Protein AF-A0A8S8Z6J4-F1 (afdb_monomer_lite)

Radius of gyration: 14.31 Å; chains: 1; bounding box: 38×17×34 Å

Sequence (48 aa):
MVLLIGGSTGRDGVGGSQFASDALEGEDRSAVQIPDPFIEKLIIEANF

pLDDT: mean 92.39, std 6.23, range [61.12, 97.56]

Secondary structure (DSSP, 8-state):
-----SSPP-STTTTHHHHTTS---S--GGGS----HHHHHHHHHHT-

Foldseek 3Di:
DDDDDFDDDDQALDCLVVCVVDDVDDDDRRNHDDDDVVRVVVVVVVVD

Structure (mmCIF, N/CA/C/O backbone):
data_AF-A0A8S8Z6J4-F1
#
_entry.id   AF-A0A8S8Z6J4-F1
#
loop_
_atom_site.group_PDB
_atom_site.id
_atom_site.type_symbol
_atom_site.label_atom_id
_atom_site.label_alt_id
_atom_site.label_comp_id
_atom_site.label_asym_id
_atom_site.label_entity_id
_atom_site.label_seq_id
_atom_site.pdbx_PDB_ins_code
_atom_site.Cartn_x
_atom_site.Cartn_y
_atom_site.Cartn_z
_atom_site.occupancy
_atom_site.B_iso_or_equiv
_atom_site.auth_seq_id
_atom_site.auth_comp_id
_atom_site.auth_asym_id
_atom_site.auth_atom_id
_atom_site.pdbx_PDB_model_num
ATOM 1 N N . MET A 1 1 ? -21.669 -7.873 1.289 1.00 87.06 1 MET A N 1
ATOM 2 C CA . MET A 1 1 ? -21.177 -6.479 1.336 1.00 87.06 1 MET A CA 1
ATOM 3 C C . MET A 1 1 ? -19.710 -6.531 1.716 1.00 87.06 1 MET A C 1
ATOM 5 O O . MET A 1 1 ? -19.378 -7.331 2.580 1.00 87.06 1 MET A O 1
ATOM 9 N N . VAL A 1 2 ? -18.857 -5.747 1.060 1.00 94.31 2 VAL A N 1
ATOM 10 C CA . VAL A 1 2 ? -17.423 -5.638 1.372 1.00 94.31 2 VAL A CA 1
ATOM 11 C C . VAL A 1 2 ? -17.122 -4.162 1.592 1.00 94.31 2 VAL A C 1
ATOM 13 O O . VAL A 1 2 ? -17.610 -3.331 0.827 1.00 94.31 2 VAL A O 1
ATOM 16 N N . LEU A 1 3 ? -16.363 -3.847 2.639 1.00 93.81 3 LEU A N 1
ATOM 17 C CA . LEU A 1 3 ? -15.935 -2.492 2.965 1.00 93.81 3 LEU A CA 1
ATOM 18 C C . LEU A 1 3 ? -14.408 -2.434 2.911 1.00 93.81 3 LEU A C 1
ATOM 20 O O . LEU A 1 3 ? -13.740 -3.283 3.497 1.00 93.81 3 LEU A O 1
ATOM 24 N N . LEU A 1 4 ? -13.876 -1.440 2.204 1.00 95.00 4 LEU A N 1
ATOM 25 C CA . LEU A 1 4 ? -12.449 -1.137 2.184 1.00 95.00 4 LEU A CA 1
ATOM 26 C C . LEU A 1 4 ? -12.190 -0.025 3.206 1.00 95.00 4 LEU A C 1
ATOM 28 O O . LEU A 1 4 ? -12.786 1.046 3.101 1.00 95.00 4 LEU A O 1
ATOM 32 N N . ILE A 1 5 ? -11.346 -0.294 4.201 1.00 93.81 5 ILE A N 1
ATOM 33 C CA . ILE A 1 5 ? -11.013 0.643 5.282 1.00 93.81 5 ILE A CA 1
ATOM 34 C C . ILE A 1 5 ? -9.493 0.754 5.357 1.00 93.81 5 ILE A C 1
ATOM 36 O O . ILE A 1 5 ? -8.799 -0.259 5.327 1.00 93.81 5 ILE A O 1
ATOM 40 N N . GLY A 1 6 ? -8.986 1.981 5.429 1.00 94.12 6 GLY A N 1
ATOM 41 C CA . GLY A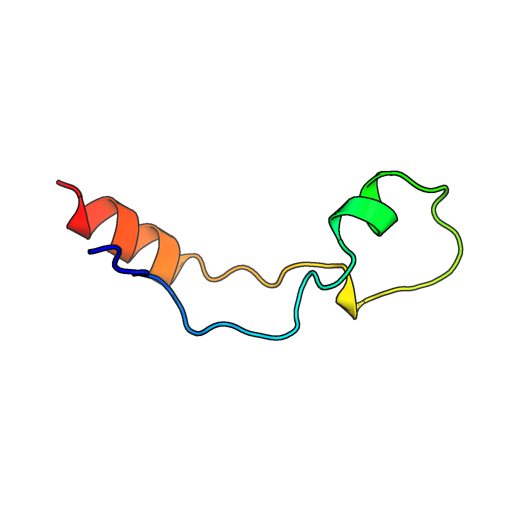 1 6 ? -7.561 2.282 5.357 1.00 94.12 6 GLY A CA 1
ATOM 42 C C . GLY A 1 6 ? -7.324 3.716 4.896 1.00 94.12 6 GLY A C 1
ATOM 43 O O . GLY A 1 6 ? -8.210 4.566 5.001 1.00 94.12 6 GLY A O 1
ATOM 44 N N . GLY A 1 7 ? -6.128 3.968 4.367 1.00 95.12 7 GLY A N 1
ATOM 45 C CA . GLY A 1 7 ? -5.784 5.234 3.719 1.00 95.12 7 GLY A CA 1
ATOM 46 C C . GLY A 1 7 ? -6.497 5.420 2.375 1.00 95.12 7 GLY A C 1
ATOM 47 O O . GLY A 1 7 ? -7.084 4.489 1.819 1.00 95.12 7 GLY A O 1
ATOM 48 N N . SER A 1 8 ? -6.436 6.636 1.830 1.00 95.25 8 SER A N 1
ATOM 49 C CA . SER A 1 8 ? -6.928 6.928 0.479 1.00 95.25 8 SER A CA 1
ATOM 50 C C . SER A 1 8 ? -6.091 6.209 -0.581 1.00 95.25 8 SER A C 1
ATOM 52 O O . SER A 1 8 ? -4.865 6.218 -0.501 1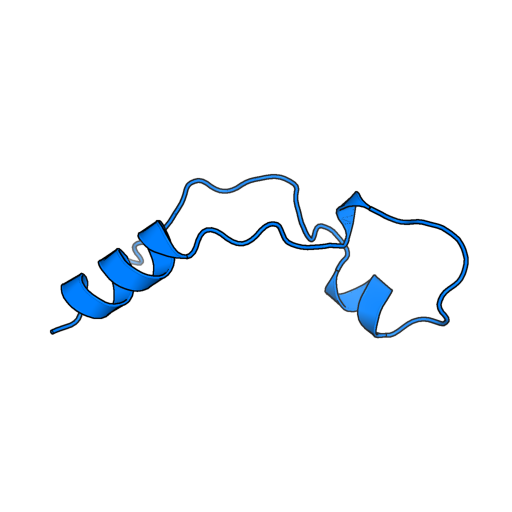.00 95.25 8 SER A O 1
ATOM 54 N N . THR A 1 9 ? -6.725 5.653 -1.613 1.00 95.62 9 THR A N 1
ATOM 55 C CA . THR A 1 9 ? -6.006 4.986 -2.708 1.00 95.62 9 THR A CA 1
ATOM 56 C C . THR A 1 9 ? -5.237 5.990 -3.574 1.00 95.62 9 THR A C 1
ATOM 58 O O . THR A 1 9 ? -5.829 6.918 -4.128 1.00 95.62 9 THR A O 1
ATOM 61 N N . GLY A 1 10 ? -3.923 5.785 -3.696 1.00 93.25 10 GLY A N 1
ATOM 62 C CA . GLY A 1 10 ? -3.008 6.571 -4.523 1.00 93.25 10 GLY A CA 1
ATOM 63 C C . GLY A 1 10 ? -2.670 5.924 -5.871 1.00 93.25 10 GLY A C 1
ATOM 64 O O . GLY A 1 10 ? -3.363 5.028 -6.353 1.00 93.25 10 GLY A O 1
ATOM 65 N N . ARG A 1 11 ? -1.595 6.418 -6.500 1.00 94.50 11 ARG A N 1
ATOM 66 C CA . ARG A 1 11 ? -0.998 5.859 -7.734 1.00 94.50 11 ARG A CA 1
ATOM 67 C C . ARG A 1 11 ? 0.360 5.193 -7.490 1.00 94.50 11 ARG A C 1
ATOM 69 O O . ARG A 1 11 ? 1.019 4.798 -8.445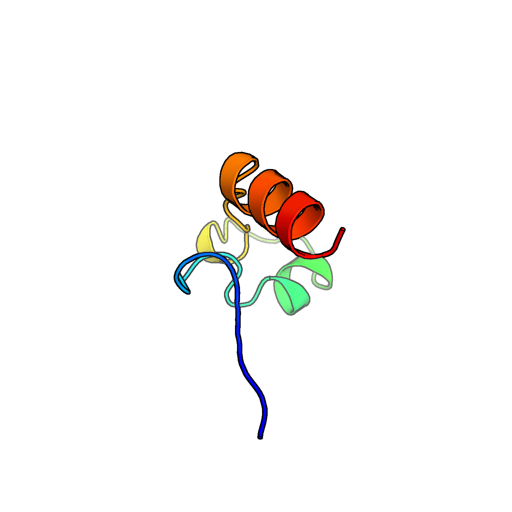 1.00 94.50 11 ARG A O 1
ATOM 76 N N . ASP A 1 12 ? 0.806 5.143 -6.247 1.00 95.81 12 ASP A N 1
ATOM 77 C CA . ASP A 1 12 ? 2.046 4.495 -5.852 1.00 95.81 12 ASP A CA 1
ATOM 78 C C . ASP A 1 12 ? 1.914 2.965 -5.905 1.00 95.81 12 ASP A C 1
ATOM 80 O O . ASP A 1 12 ? 0.822 2.400 -5.826 1.00 95.81 12 ASP A O 1
ATOM 84 N N . GLY A 1 13 ? 3.041 2.294 -6.128 1.00 94.94 13 GLY A N 1
ATOM 85 C CA . GLY A 1 13 ? 3.157 0.857 -6.384 1.00 94.94 13 GLY A CA 1
ATOM 86 C C . GLY A 1 13 ? 2.377 0.292 -7.572 1.00 94.94 13 GLY A C 1
ATOM 87 O O . GLY A 1 13 ? 2.205 -0.928 -7.650 1.00 94.94 13 GLY A O 1
ATOM 88 N N . VAL A 1 14 ? 1.917 1.124 -8.511 1.00 95.56 14 VAL A N 1
ATOM 89 C CA . VAL A 1 14 ? 1.347 0.636 -9.776 1.00 95.56 14 VAL A CA 1
ATOM 90 C C . VAL A 1 14 ? 2.438 -0.114 -10.541 1.00 95.56 14 VAL A C 1
ATOM 92 O O . VAL A 1 14 ? 3.523 0.410 -10.748 1.00 95.56 14 VAL A O 1
ATOM 95 N N . GLY A 1 15 ? 2.172 -1.365 -10.927 1.00 93.56 15 GLY A N 1
ATOM 96 C CA . GLY A 1 15 ? 3.180 -2.228 -11.560 1.00 93.56 15 GLY A CA 1
ATOM 97 C C . GLY A 1 15 ? 4.219 -2.816 -10.593 1.00 93.56 15 GLY A C 1
ATOM 98 O O . GLY A 1 15 ? 5.081 -3.576 -11.027 1.00 93.56 15 GLY A O 1
ATOM 99 N N . GLY A 1 16 ? 4.113 -2.551 -9.284 1.00 94.88 16 GLY A N 1
ATOM 100 C CA . GLY A 1 16 ? 5.087 -2.982 -8.274 1.00 94.88 16 GLY A CA 1
ATOM 101 C C . GLY A 1 16 ? 5.338 -4.493 -8.223 1.00 94.88 16 GLY A C 1
ATOM 102 O O . GLY A 1 16 ? 6.466 -4.920 -7.992 1.00 94.88 16 GLY A O 1
ATOM 103 N N . SER A 1 17 ? 4.323 -5.320 -8.495 1.00 94.56 17 SER A N 1
ATOM 104 C CA . SER A 1 17 ? 4.488 -6.781 -8.547 1.00 94.56 17 SER A CA 1
ATOM 105 C C . SER A 1 17 ? 5.353 -7.243 -9.722 1.00 94.56 17 SER A C 1
ATOM 107 O O . SER A 1 17 ? 6.152 -8.165 -9.565 1.00 94.56 17 SER A O 1
ATOM 109 N N . GLN A 1 18 ? 5.213 -6.601 -10.884 1.00 93.31 18 GLN A N 1
ATOM 110 C CA . GLN A 1 18 ? 6.031 -6.884 -12.061 1.00 93.31 18 GLN A CA 1
ATOM 111 C C . GLN A 1 18 ? 7.453 -6.351 -11.863 1.00 93.31 18 GLN A C 1
ATOM 113 O O . GLN A 1 18 ? 8.411 -7.095 -12.042 1.00 93.31 18 GLN A O 1
ATOM 118 N N . PHE A 1 19 ? 7.581 -5.119 -11.364 1.00 92.88 19 PHE A N 1
ATOM 119 C CA . PHE A 1 19 ? 8.867 -4.514 -11.015 1.00 92.88 19 PHE A CA 1
ATOM 120 C C . PHE A 1 19 ? 9.685 -5.363 -10.026 1.00 92.88 19 PHE A C 1
ATOM 122 O O . PHE A 1 19 ? 10.893 -5.494 -10.180 1.00 92.88 19 PHE A O 1
ATOM 129 N N . ALA A 1 20 ? 9.040 -5.985 -9.034 1.00 93.75 20 ALA A N 1
ATOM 130 C CA . ALA A 1 20 ? 9.711 -6.868 -8.075 1.00 93.75 20 ALA A CA 1
ATOM 131 C C . ALA A 1 20 ? 10.124 -8.239 -8.652 1.00 93.75 20 ALA A C 1
ATOM 133 O O . ALA A 1 20 ? 10.852 -8.979 -7.990 1.00 93.75 20 ALA A O 1
ATOM 134 N N . SER A 1 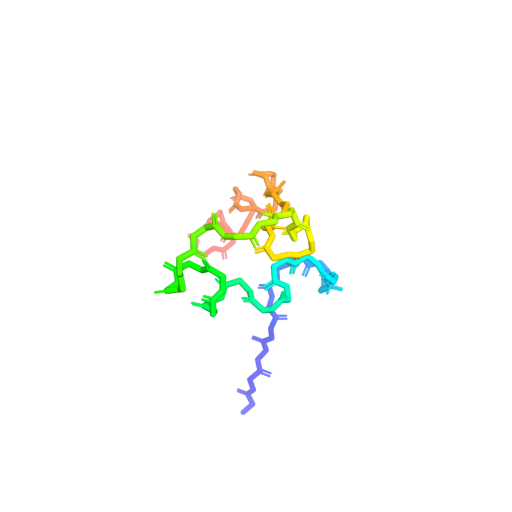21 ? 9.628 -8.596 -9.839 1.00 93.38 21 SER A N 1
ATOM 135 C CA . SER A 1 21 ? 9.833 -9.911 -10.460 1.00 93.38 21 SER A CA 1
ATOM 136 C C . SER A 1 21 ? 10.799 -9.873 -11.646 1.00 93.38 21 SER A C 1
ATOM 138 O O . SER A 1 21 ? 11.454 -10.877 -11.926 1.00 93.38 21 SER A O 1
ATOM 140 N N . ASP A 1 22 ? 10.878 -8.739 -12.339 1.00 91.50 22 ASP A N 1
ATOM 141 C CA . ASP A 1 22 ? 11.746 -8.552 -13.498 1.00 91.50 22 ASP A CA 1
ATOM 142 C C . ASP A 1 22 ? 13.181 -8.186 -13.079 1.00 91.50 22 ASP A C 1
ATOM 144 O O . ASP A 1 22 ? 13.480 -7.879 -11.920 1.00 91.50 22 ASP A O 1
ATOM 148 N N . ALA A 1 23 ? 14.108 -8.232 -14.038 1.00 90.19 23 ALA A N 1
ATOM 149 C CA . ALA A 1 23 ? 15.439 -7.683 -13.821 1.00 90.19 23 ALA A CA 1
ATOM 150 C C . ALA A 1 23 ? 15.332 -6.173 -13.553 1.00 90.19 23 ALA A C 1
ATOM 152 O O . ALA A 1 23 ? 14.554 -5.473 -14.199 1.00 90.19 23 ALA A O 1
ATOM 153 N N . LEU A 1 24 ? 16.125 -5.668 -12.604 1.00 86.44 24 LEU A N 1
ATOM 154 C CA . LEU A 1 24 ? 16.152 -4.245 -12.261 1.00 86.44 24 LEU A CA 1
ATOM 155 C C . LEU A 1 24 ? 16.810 -3.438 -13.392 1.00 86.44 24 LEU A C 1
ATOM 157 O O . LEU A 1 24 ? 18.007 -3.150 -13.359 1.00 86.44 24 LEU A O 1
ATOM 161 N N . GLU A 1 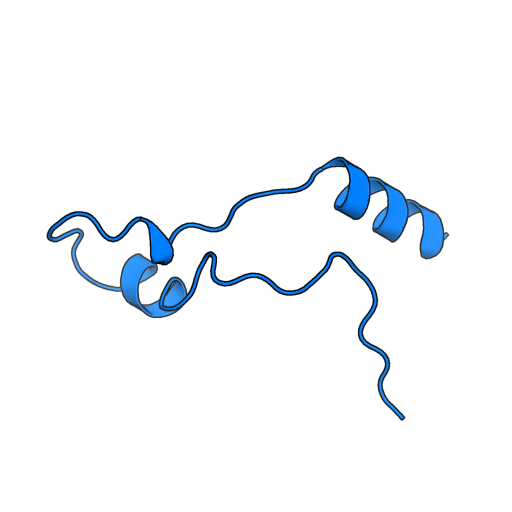25 ? 16.012 -3.092 -14.398 1.00 85.12 25 GLU A N 1
ATOM 162 C CA . GLU A 1 25 ? 16.399 -2.305 -15.564 1.00 85.12 25 GLU A CA 1
ATOM 163 C C . GLU A 1 25 ? 15.673 -0.952 -15.551 1.00 85.12 25 GLU A C 1
ATOM 165 O O . GLU A 1 25 ? 14.451 -0.874 -15.651 1.00 85.12 25 GLU A O 1
ATOM 170 N N . GLY A 1 26 ? 16.435 0.140 -15.443 1.00 82.75 26 GLY A N 1
ATOM 171 C CA . GLY A 1 26 ? 15.886 1.500 -15.399 1.00 82.75 26 GLY A CA 1
ATOM 172 C C . GLY A 1 26 ? 15.296 1.911 -14.041 1.00 82.75 26 GLY A C 1
ATOM 173 O O . GLY A 1 26 ? 15.335 1.169 -13.063 1.00 82.75 26 GLY A O 1
ATOM 174 N N . GLU A 1 27 ? 14.786 3.145 -13.970 1.00 84.62 27 GLU A N 1
ATOM 175 C CA . GLU A 1 27 ? 14.082 3.666 -12.791 1.00 84.62 27 GLU A CA 1
ATOM 176 C C . GLU A 1 27 ? 12.570 3.685 -13.046 1.00 84.62 27 GLU A C 1
ATOM 178 O O . GLU A 1 27 ? 12.099 4.456 -13.883 1.00 84.62 27 GLU A O 1
ATOM 183 N N . ASP A 1 28 ? 11.802 2.918 -12.269 1.00 87.38 28 ASP A N 1
ATOM 184 C CA . ASP A 1 28 ? 10.343 3.049 -12.190 1.00 87.38 28 ASP A CA 1
ATOM 185 C C . ASP A 1 28 ? 9.922 3.431 -10.768 1.00 87.38 28 ASP A C 1
ATOM 187 O O . ASP A 1 28 ? 9.624 2.603 -9.909 1.00 87.38 28 ASP A O 1
ATOM 191 N N . ARG A 1 29 ? 9.907 4.738 -10.504 1.00 88.69 29 ARG A N 1
ATOM 192 C CA . ARG A 1 29 ? 9.533 5.272 -9.186 1.00 88.69 29 ARG A CA 1
ATOM 193 C C . ARG A 1 29 ? 8.059 5.057 -8.855 1.00 88.69 29 ARG A C 1
ATOM 195 O O . ARG A 1 29 ? 7.703 5.114 -7.684 1.00 88.69 29 ARG A O 1
ATOM 202 N N . SER A 1 30 ? 7.209 4.842 -9.859 1.00 91.62 30 SER A N 1
ATOM 203 C CA . SER A 1 30 ? 5.778 4.622 -9.642 1.00 91.62 30 SER A CA 1
ATOM 204 C C . SER A 1 30 ? 5.488 3.231 -9.082 1.00 91.62 30 SER A C 1
ATOM 206 O O . SER A 1 30 ? 4.518 3.067 -8.349 1.00 91.62 30 SER A O 1
ATOM 208 N N . ALA A 1 31 ? 6.375 2.268 -9.343 1.00 94.50 31 ALA A N 1
ATOM 209 C CA . ALA A 1 31 ? 6.299 0.903 -8.837 1.00 94.50 31 ALA A CA 1
ATOM 210 C C . ALA A 1 31 ? 6.627 0.772 -7.337 1.00 94.50 31 ALA A C 1
ATOM 212 O O . ALA A 1 31 ? 6.365 -0.272 -6.735 1.00 94.50 31 ALA A O 1
ATOM 213 N N . VAL A 1 32 ? 7.156 1.826 -6.709 1.00 94.62 32 VAL A N 1
ATOM 214 C CA . VAL A 1 32 ? 7.481 1.849 -5.279 1.00 94.62 32 VAL A CA 1
ATOM 215 C C . VAL A 1 32 ? 6.305 2.420 -4.483 1.00 94.62 32 VAL A C 1
ATOM 217 O O . VAL A 1 32 ? 5.784 3.485 -4.803 1.00 94.62 32 VAL A O 1
ATOM 220 N N . GLN A 1 33 ? 5.883 1.697 -3.444 1.00 95.94 33 GLN A N 1
ATOM 221 C CA . GLN A 1 33 ? 4.825 2.111 -2.513 1.00 95.94 33 GLN A CA 1
ATOM 222 C C . GLN A 1 33 ? 5.307 3.213 -1.562 1.00 95.94 33 GLN A C 1
ATOM 224 O O . GLN A 1 33 ? 6.460 3.200 -1.121 1.00 95.94 33 GLN A O 1
ATOM 229 N N . ILE A 1 34 ? 4.411 4.133 -1.204 1.00 96.12 34 ILE A N 1
ATOM 230 C CA . ILE A 1 34 ? 4.682 5.194 -0.231 1.00 96.12 34 ILE A CA 1
ATOM 231 C C . ILE A 1 34 ? 3.991 4.827 1.091 1.00 96.12 34 ILE A C 1
ATOM 233 O O . ILE A 1 34 ? 2.763 4.807 1.148 1.00 96.12 34 ILE A O 1
ATOM 237 N N . PRO A 1 35 ? 4.742 4.540 2.171 1.00 96.00 35 PRO A N 1
ATOM 238 C CA . PRO A 1 35 ? 4.140 4.099 3.424 1.00 96.00 35 PRO A CA 1
ATOM 239 C C . PRO A 1 35 ? 3.497 5.256 4.206 1.00 96.00 35 PRO A C 1
ATOM 241 O O . PRO A 1 35 ? 4.034 6.365 4.244 1.00 96.00 35 PRO A O 1
ATOM 244 N N . ASP A 1 36 ? 2.406 4.957 4.919 1.00 97.38 36 ASP A N 1
ATOM 245 C CA . ASP A 1 36 ? 1.827 5.812 5.965 1.00 97.38 36 ASP A CA 1
ATOM 246 C C . ASP A 1 36 ? 1.733 5.028 7.293 1.00 97.38 36 ASP A C 1
ATOM 248 O O . ASP A 1 36 ? 0.764 4.292 7.521 1.00 97.38 36 ASP A O 1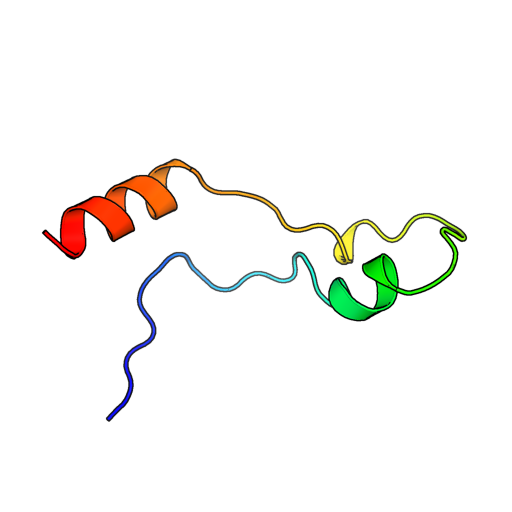
ATOM 252 N N . PRO A 1 37 ? 2.727 5.172 8.190 1.00 97.56 37 PRO A N 1
ATOM 253 C CA . PRO A 1 37 ? 2.767 4.416 9.440 1.00 97.56 37 PRO A CA 1
ATOM 254 C C . PRO A 1 37 ? 1.680 4.839 10.443 1.00 97.56 37 PRO A C 1
ATOM 256 O O . PRO A 1 37 ? 1.357 4.078 11.357 1.00 97.56 37 PRO A O 1
ATOM 259 N N . PHE A 1 38 ? 1.103 6.039 10.309 1.00 97.06 38 PHE A N 1
ATOM 260 C CA . PHE A 1 38 ? 0.053 6.500 11.219 1.00 97.06 38 PHE A CA 1
ATOM 261 C C . PHE A 1 38 ? -1.276 5.833 10.891 1.00 97.06 38 PHE A C 1
ATOM 263 O O . PHE A 1 38 ? -1.955 5.351 11.798 1.00 97.06 38 PHE A O 1
ATOM 270 N N . ILE A 1 39 ? -1.623 5.748 9.605 1.00 96.38 39 ILE A N 1
ATOM 271 C CA . ILE A 1 39 ? -2.797 4.993 9.160 1.00 96.38 39 ILE A CA 1
ATOM 272 C C . ILE A 1 39 ? -2.660 3.517 9.531 1.00 96.38 39 ILE A C 1
ATOM 274 O O . ILE A 1 39 ? -3.612 2.943 10.055 1.00 96.38 39 ILE A O 1
ATOM 278 N N . GLU A 1 40 ? -1.483 2.914 9.337 1.00 95.62 40 GLU A N 1
ATOM 279 C CA . GLU A 1 40 ? -1.231 1.526 9.743 1.00 95.62 40 GLU A CA 1
ATOM 280 C C . GLU A 1 40 ? -1.512 1.319 11.238 1.00 95.62 40 GLU A C 1
ATOM 282 O O . GLU A 1 40 ? -2.267 0.419 11.615 1.00 95.62 40 GLU A O 1
ATOM 287 N N . LYS A 1 41 ? -0.988 2.205 12.096 1.00 96.69 41 LYS A N 1
ATOM 288 C CA . LYS A 1 41 ? -1.238 2.140 13.538 1.00 96.69 41 LYS A CA 1
ATOM 289 C C . LYS A 1 41 ? -2.725 2.275 13.869 1.00 96.69 41 LYS A C 1
ATOM 291 O O . LYS A 1 41 ? -3.230 1.483 14.658 1.00 96.69 41 LYS A O 1
ATOM 296 N N . LEU A 1 42 ? -3.431 3.235 13.271 1.00 96.31 42 LEU A N 1
ATOM 297 C CA . LEU A 1 42 ? -4.868 3.426 13.505 1.00 96.31 42 LEU A CA 1
ATOM 298 C C . LEU A 1 42 ? -5.692 2.202 13.085 1.00 96.31 42 LEU A C 1
ATOM 300 O O . LEU A 1 42 ? -6.633 1.841 13.787 1.00 96.31 42 LEU A O 1
ATOM 304 N N . ILE A 1 43 ? -5.336 1.548 11.976 1.00 95.19 43 ILE A N 1
ATOM 305 C CA . ILE A 1 43 ? -6.015 0.328 11.522 1.00 95.19 43 ILE A CA 1
ATOM 306 C C . ILE A 1 43 ? -5.764 -0.829 12.485 1.00 95.19 43 ILE A C 1
ATOM 308 O O . ILE A 1 43 ? -6.701 -1.563 12.786 1.00 95.19 43 ILE A O 1
ATOM 312 N N . ILE A 1 44 ? -4.547 -0.982 13.010 1.00 95.75 44 ILE A N 1
ATOM 313 C CA . ILE A 1 44 ? -4.261 -1.990 14.038 1.00 95.75 44 ILE A CA 1
ATOM 314 C C . ILE A 1 44 ? -5.152 -1.754 15.264 1.00 95.75 44 ILE A C 1
ATOM 316 O O . ILE A 1 44 ? -5.839 -2.677 15.684 1.00 95.75 44 ILE A O 1
ATOM 320 N N . GLU A 1 45 ? -5.211 -0.524 15.785 1.00 96.44 45 GLU A N 1
ATOM 321 C CA . GLU A 1 45 ? -6.038 -0.194 16.958 1.00 96.44 45 GLU A CA 1
ATOM 322 C C . GLU A 1 45 ? -7.544 -0.353 16.705 1.00 96.44 45 GLU A C 1
ATOM 324 O O . GLU A 1 45 ? -8.269 -0.742 17.607 1.00 96.44 45 GLU A O 1
ATOM 329 N N . ALA A 1 46 ? -8.036 -0.094 15.489 1.00 92.81 46 ALA A N 1
ATOM 330 C CA . ALA A 1 46 ? -9.456 -0.240 15.157 1.00 92.81 46 ALA A CA 1
ATOM 331 C C . ALA A 1 46 ? -9.948 -1.702 15.135 1.00 92.81 46 ALA A C 1
ATOM 333 O O . ALA A 1 46 ? -11.156 -1.937 15.084 1.00 92.81 46 ALA A O 1
ATOM 334 N N . ASN A 1 47 ? -9.029 -2.674 15.121 1.00 76.31 47 ASN A N 1
ATOM 335 C CA . ASN A 1 47 ? -9.336 -4.106 15.120 1.00 76.31 47 ASN A CA 1
ATOM 336 C C . ASN A 1 47 ? -9.252 -4.758 16.518 1.00 76.31 47 ASN A C 1
ATOM 338 O O . ASN A 1 47 ? -9.497 -5.963 16.622 1.00 76.31 47 ASN A O 1
ATOM 342 N N . PHE A 1 48 ? -8.922 -3.993 17.564 1.00 61.12 48 PHE A N 1
ATOM 343 C CA . PHE A 1 48 ? -8.899 -4.427 18.968 1.00 61.12 48 PHE A CA 1
ATOM 344 C C . PHE A 1 48 ? -9.943 -3.673 19.799 1.00 61.12 48 PHE A C 1
ATOM 346 O O . PHE A 1 48 ? -10.409 -4.268 20.798 1.00 61.12 48 PHE A O 1
#